Protein AF-A0A0D5C1M2-F1 (afdb_monomer_lite)

Structure (mmCIF, N/CA/C/O backbone):
data_AF-A0A0D5C1M2-F1
#
_entry.id   AF-A0A0D5C1M2-F1
#
loop_
_atom_site.group_PDB
_atom_site.id
_atom_site.type_symbol
_atom_site.label_atom_id
_atom_site.label_alt_id
_atom_site.label_comp_id
_atom_site.label_asym_id
_atom_site.label_entity_id
_atom_site.label_seq_id
_atom_site.pdbx_PDB_ins_code
_atom_site.Cartn_x
_atom_site.Cartn_y
_atom_site.Cartn_z
_atom_site.occupancy
_atom_site.B_iso_or_equiv
_atom_site.auth_seq_id
_atom_site.auth_comp_id
_atom_site.auth_asym_id
_atom_site.auth_atom_id
_atom_site.pdbx_PDB_model_num
ATOM 1 N N . MET A 1 1 ? 35.822 19.917 -14.006 1.00 42.47 1 MET A N 1
ATOM 2 C CA . MET A 1 1 ? 34.419 19.901 -14.466 1.00 42.47 1 MET A CA 1
ATOM 3 C C . MET A 1 1 ? 33.840 18.577 -14.014 1.00 42.47 1 MET A C 1
ATOM 5 O O . MET A 1 1 ? 33.995 17.570 -14.692 1.00 42.47 1 MET A O 1
ATOM 9 N N . ASP A 1 2 ? 33.296 18.570 -12.801 1.00 47.47 2 ASP A N 1
ATOM 10 C CA . ASP A 1 2 ? 32.666 17.410 -12.167 1.00 47.47 2 ASP A CA 1
ATOM 11 C C . ASP A 1 2 ? 31.207 17.295 -12.627 1.00 47.47 2 ASP A C 1
ATOM 13 O O . ASP A 1 2 ? 30.277 17.537 -11.864 1.00 47.47 2 ASP A O 1
ATOM 17 N N . GLU A 1 3 ? 31.000 16.956 -13.901 1.00 46.38 3 GLU A N 1
ATOM 18 C CA . GLU A 1 3 ? 29.656 16.784 -14.486 1.00 46.38 3 GLU A CA 1
ATOM 19 C C . GLU A 1 3 ? 29.220 15.312 -14.602 1.00 46.38 3 GLU A C 1
ATOM 21 O O . GLU A 1 3 ? 28.143 15.016 -15.106 1.00 46.38 3 GLU A O 1
ATOM 26 N N . TYR A 1 4 ? 29.991 14.369 -14.049 1.00 45.19 4 TYR A N 1
ATOM 27 C CA . TYR A 1 4 ? 29.644 12.935 -14.022 1.00 45.19 4 TYR A CA 1
ATOM 28 C C . TYR A 1 4 ? 29.032 12.470 -12.694 1.00 45.19 4 TYR A C 1
ATOM 30 O O . TYR A 1 4 ? 29.096 11.297 -12.334 1.00 45.19 4 TYR A O 1
ATOM 38 N N . LYS A 1 5 ? 28.415 13.394 -11.952 1.00 44.28 5 LYS A N 1
ATOM 39 C CA . LYS A 1 5 ? 27.619 13.093 -10.752 1.00 44.28 5 LYS A CA 1
ATOM 40 C C . LYS A 1 5 ? 26.127 13.342 -10.965 1.00 44.28 5 LYS A C 1
ATOM 42 O O . LYS A 1 5 ? 25.398 13.577 -10.003 1.00 44.28 5 LYS A O 1
ATOM 47 N N . ILE A 1 6 ? 25.652 13.249 -12.210 1.00 52.53 6 ILE A N 1
ATOM 48 C CA . ILE A 1 6 ? 24.229 13.010 -12.457 1.00 52.53 6 ILE A CA 1
ATOM 49 C C . ILE A 1 6 ? 23.965 11.579 -11.998 1.00 52.53 6 ILE A C 1
ATOM 51 O O . ILE A 1 6 ? 24.202 10.619 -12.723 1.00 52.53 6 ILE A O 1
ATOM 55 N N . LYS A 1 7 ? 23.624 11.495 -10.708 1.00 49.09 7 LYS A N 1
ATOM 56 C CA . LYS A 1 7 ? 22.979 10.401 -9.993 1.00 49.09 7 LYS A CA 1
ATOM 57 C C . LYS A 1 7 ? 22.616 9.251 -10.935 1.00 49.09 7 LYS A C 1
ATOM 59 O O . LYS A 1 7 ? 21.647 9.331 -11.686 1.00 49.09 7 LYS A O 1
ATOM 64 N N . ASN A 1 8 ? 23.366 8.163 -10.824 1.00 45.31 8 ASN A N 1
ATOM 65 C CA . ASN A 1 8 ? 22.814 6.841 -11.053 1.00 45.31 8 ASN A CA 1
ATOM 66 C C . ASN A 1 8 ? 21.698 6.669 -10.002 1.00 45.31 8 ASN A C 1
ATOM 68 O O . ASN A 1 8 ? 21.952 6.177 -8.907 1.00 45.31 8 ASN A O 1
ATOM 72 N N . LEU A 1 9 ? 20.519 7.250 -10.261 1.00 53.00 9 LEU A N 1
ATOM 73 C CA . LEU A 1 9 ? 19.295 6.961 -9.525 1.00 53.00 9 LEU A CA 1
ATOM 74 C C . LEU A 1 9 ? 19.080 5.471 -9.744 1.00 53.00 9 LEU A C 1
ATOM 76 O O . LEU A 1 9 ? 18.814 5.048 -10.869 1.00 53.00 9 LEU A O 1
ATOM 80 N N . ASN A 1 10 ? 19.304 4.675 -8.700 1.00 69.12 10 ASN A N 1
ATOM 81 C CA . ASN A 1 10 ? 19.011 3.253 -8.758 1.00 69.12 10 ASN A CA 1
ATOM 82 C C . ASN A 1 10 ? 17.548 3.134 -9.194 1.00 69.12 10 ASN A C 1
ATOM 84 O O . ASN A 1 10 ? 16.686 3.768 -8.587 1.00 69.12 10 ASN A O 1
ATOM 88 N N . ALA A 1 11 ? 17.262 2.378 -10.256 1.00 68.50 11 ALA A N 1
ATOM 89 C CA . ALA A 1 11 ? 15.899 2.224 -10.771 1.00 68.50 11 ALA A CA 1
ATOM 90 C C . ALA A 1 11 ? 14.910 1.854 -9.646 1.00 68.50 11 ALA A C 1
ATOM 92 O O . ALA A 1 11 ? 13.785 2.342 -9.622 1.00 68.50 11 ALA A O 1
ATOM 93 N N . ASP A 1 12 ? 15.385 1.106 -8.649 1.00 73.75 12 ASP A N 1
ATOM 94 C CA . ASP A 1 12 ? 14.648 0.753 -7.438 1.00 73.75 12 ASP A CA 1
ATOM 95 C C . ASP A 1 12 ? 14.250 1.958 -6.571 1.00 73.75 12 ASP A C 1
ATOM 97 O O . ASP A 1 12 ? 13.143 1.979 -6.046 1.00 73.75 12 ASP A O 1
ATOM 101 N N . GLU A 1 13 ? 15.093 2.988 -6.432 1.00 81.31 13 GLU A N 1
ATOM 102 C CA . GLU A 1 13 ? 14.720 4.235 -5.740 1.00 81.31 13 GLU A CA 1
ATOM 103 C C . GLU A 1 13 ? 13.599 4.962 -6.483 1.00 81.31 13 GLU A C 1
ATOM 105 O O . GLU A 1 13 ? 12.632 5.407 -5.870 1.00 81.31 13 GLU A O 1
ATOM 110 N N . THR A 1 14 ? 13.677 4.998 -7.814 1.00 84.94 14 THR A N 1
ATOM 111 C CA . THR A 1 14 ? 12.617 5.586 -8.645 1.00 84.94 14 THR A CA 1
ATOM 112 C C . THR A 1 14 ? 11.315 4.787 -8.539 1.00 84.94 14 THR A C 1
ATOM 114 O O . THR A 1 14 ? 10.237 5.374 -8.460 1.00 84.94 14 THR A O 1
ATOM 117 N N . TYR A 1 15 ? 11.386 3.453 -8.483 1.00 87.19 15 TYR A N 1
ATOM 118 C CA . TYR A 1 15 ? 10.203 2.610 -8.314 1.00 87.19 15 TYR A CA 1
ATOM 119 C C . TYR A 1 15 ? 9.574 2.739 -6.930 1.00 87.19 15 TYR A C 1
ATOM 121 O O . TYR A 1 15 ? 8.349 2.765 -6.844 1.00 87.19 15 TYR A O 1
ATOM 129 N N . ARG A 1 16 ? 10.367 2.896 -5.866 1.00 91.31 16 ARG A N 1
ATOM 130 C CA . ARG A 1 16 ? 9.847 3.184 -4.518 1.00 91.31 16 ARG A CA 1
ATOM 131 C C . ARG A 1 16 ? 9.034 4.464 -4.492 1.00 91.31 16 ARG A C 1
ATOM 133 O O . ARG A 1 16 ? 7.898 4.451 -4.029 1.00 91.31 16 ARG A O 1
ATOM 140 N N . GLU A 1 17 ? 9.609 5.547 -5.010 1.00 91.00 17 GLU A N 1
ATOM 141 C CA . GLU A 1 17 ? 8.946 6.852 -5.054 1.00 91.00 17 GLU A CA 1
ATOM 142 C C . GLU A 1 17 ? 7.675 6.796 -5.905 1.00 91.00 17 GLU A C 1
ATOM 144 O O . GLU A 1 17 ? 6.628 7.296 -5.488 1.00 91.00 17 GLU A O 1
ATOM 149 N N . LEU A 1 18 ? 7.735 6.132 -7.064 1.00 90.88 18 LEU A N 1
ATOM 150 C CA . LEU A 1 18 ? 6.575 5.943 -7.928 1.00 90.88 18 LEU A CA 1
ATOM 151 C C . LEU A 1 18 ? 5.477 5.139 -7.225 1.00 90.88 18 LEU A C 1
ATOM 153 O O . LEU A 1 18 ? 4.319 5.551 -7.238 1.00 90.88 18 LEU A O 1
ATOM 157 N N . VAL A 1 19 ? 5.827 4.015 -6.598 1.00 93.31 19 VAL A N 1
ATOM 158 C CA . VAL A 1 19 ? 4.860 3.167 -5.897 1.00 93.31 19 VAL A CA 1
ATOM 159 C C . VAL A 1 19 ? 4.221 3.918 -4.741 1.00 93.31 19 VAL A C 1
ATOM 161 O O . VAL A 1 19 ? 2.995 3.962 -4.670 1.00 93.31 19 VAL A O 1
ATOM 164 N N . ALA A 1 20 ? 5.016 4.576 -3.896 1.00 95.31 20 ALA A N 1
ATOM 165 C CA . ALA A 1 20 ? 4.498 5.403 -2.813 1.00 95.31 20 ALA A CA 1
ATOM 166 C C . ALA A 1 20 ? 3.519 6.460 -3.347 1.00 95.31 20 ALA A C 1
ATOM 168 O O . ALA A 1 20 ? 2.373 6.515 -2.907 1.00 95.31 20 ALA A O 1
ATOM 169 N N . THR A 1 21 ? 3.917 7.207 -4.380 1.00 94.81 21 THR A N 1
ATOM 170 C CA . THR A 1 21 ? 3.094 8.268 -4.983 1.00 94.81 21 THR A CA 1
ATOM 171 C C . THR A 1 21 ? 1.771 7.736 -5.537 1.00 94.81 21 THR A C 1
ATOM 173 O O . THR A 1 21 ? 0.718 8.339 -5.329 1.00 94.81 21 THR A O 1
ATOM 176 N N . VAL A 1 22 ? 1.794 6.601 -6.244 1.00 94.44 22 VAL A N 1
ATOM 177 C CA . VAL A 1 22 ? 0.582 5.992 -6.814 1.00 94.44 22 VAL A CA 1
ATOM 178 C C . VAL A 1 22 ? -0.364 5.530 -5.712 1.00 94.44 22 VAL A C 1
ATOM 180 O O . VAL A 1 22 ? -1.565 5.791 -5.790 1.00 94.44 22 VAL A O 1
ATOM 183 N N . ILE A 1 23 ? 0.159 4.881 -4.671 1.00 96.31 23 ILE A N 1
ATOM 184 C CA . ILE A 1 23 ? -0.656 4.440 -3.539 1.00 96.31 23 ILE A CA 1
ATOM 185 C C . ILE A 1 23 ? -1.267 5.644 -2.821 1.00 96.31 23 ILE A C 1
ATOM 187 O O . ILE A 1 23 ? -2.476 5.667 -2.596 1.00 96.31 23 ILE A O 1
ATOM 191 N N . GLU A 1 24 ? -0.478 6.676 -2.532 1.00 96.44 24 GLU A N 1
ATOM 192 C CA . GLU A 1 24 ? -0.958 7.912 -1.912 1.00 96.44 24 GLU A CA 1
ATOM 193 C C . GLU A 1 24 ? -2.056 8.578 -2.745 1.00 96.44 24 GLU A C 1
ATOM 195 O O . GLU A 1 24 ? -3.103 8.943 -2.210 1.00 96.44 24 GLU A O 1
ATOM 200 N N . HIS A 1 25 ? -1.874 8.656 -4.066 1.00 95.88 25 HIS A N 1
ATOM 201 C CA . HIS A 1 25 ? -2.878 9.189 -4.981 1.00 95.88 25 HIS A CA 1
ATOM 202 C C . HIS A 1 25 ? -4.190 8.392 -4.942 1.00 95.88 25 HIS A C 1
ATOM 204 O O . HIS A 1 25 ? -5.270 8.981 -4.856 1.00 95.88 25 HIS A O 1
ATOM 210 N N . VAL A 1 26 ? -4.117 7.056 -4.971 1.00 96.19 26 VAL A N 1
ATOM 211 C CA . VAL A 1 26 ? -5.310 6.198 -4.887 1.00 96.19 26 VAL A CA 1
ATOM 212 C C . VAL A 1 26 ? -6.032 6.395 -3.559 1.00 96.19 26 VAL A C 1
ATOM 214 O O . VAL A 1 26 ? -7.257 6.524 -3.559 1.00 96.19 26 VAL A O 1
ATOM 217 N N . LEU A 1 27 ? -5.297 6.448 -2.446 1.00 96.69 27 LEU A N 1
ATOM 218 C CA . LEU A 1 27 ? -5.867 6.629 -1.112 1.00 96.69 27 LEU A CA 1
ATOM 219 C C . LEU A 1 27 ? -6.552 7.988 -0.971 1.00 96.69 27 LEU A C 1
ATOM 221 O O . LEU A 1 27 ? -7.707 8.042 -0.555 1.00 96.69 27 LEU A O 1
ATOM 225 N N . LEU A 1 28 ? -5.899 9.068 -1.400 1.00 96.56 28 LEU A N 1
ATOM 226 C CA . LEU A 1 28 ? -6.496 10.407 -1.411 1.00 96.56 28 LEU A CA 1
ATOM 227 C C . LEU A 1 28 ? -7.740 10.484 -2.312 1.00 96.56 28 LEU A C 1
ATOM 229 O O . LEU A 1 28 ? -8.667 11.242 -2.032 1.00 96.56 28 LEU A O 1
ATOM 233 N N . GLY A 1 29 ? -7.796 9.666 -3.368 1.00 95.69 29 GLY A N 1
ATOM 234 C CA . GLY A 1 29 ? -8.971 9.514 -4.227 1.00 95.69 29 GLY A CA 1
ATOM 235 C C . GLY A 1 29 ? -10.134 8.724 -3.607 1.00 95.69 29 GLY A C 1
ATOM 236 O O . GLY A 1 29 ? -11.220 8.700 -4.189 1.00 95.69 29 GLY A O 1
ATOM 237 N N . ILE A 1 30 ? -9.938 8.056 -2.463 1.00 94.19 30 ILE A N 1
ATOM 238 C CA . ILE A 1 30 ? -11.011 7.409 -1.685 1.00 94.19 30 ILE A CA 1
ATOM 239 C C . ILE A 1 30 ? -11.625 8.424 -0.719 1.00 94.19 30 ILE A C 1
ATOM 241 O O . ILE A 1 30 ? -12.839 8.625 -0.717 1.00 94.19 30 ILE A O 1
ATOM 245 N N . SER A 1 31 ? -10.787 9.063 0.095 1.00 94.12 31 SER A N 1
ATOM 246 C CA . SER A 1 31 ? -11.157 10.177 0.967 1.00 94.12 31 SER A CA 1
ATOM 247 C C . SER A 1 31 ? -9.908 10.952 1.387 1.00 94.12 31 SER A C 1
ATOM 249 O O . SER A 1 31 ? -8.801 10.416 1.354 1.00 94.12 31 SER A O 1
ATOM 251 N N . VAL A 1 32 ? -10.094 12.194 1.847 1.00 88.94 32 VAL A N 1
ATOM 252 C CA . VAL A 1 32 ? -8.996 13.041 2.352 1.00 88.94 32 VAL A CA 1
ATOM 253 C C . VAL A 1 32 ? -8.233 12.355 3.494 1.00 88.94 32 VAL A C 1
ATOM 255 O O . VAL A 1 32 ? -7.008 12.416 3.534 1.00 88.94 32 VAL A O 1
ATOM 258 N N . ASP A 1 33 ? -8.941 11.621 4.355 1.00 95.44 33 ASP A N 1
ATOM 259 C CA . ASP A 1 33 ? -8.361 11.001 5.554 1.00 95.44 33 ASP A CA 1
ATOM 260 C C . ASP A 1 33 ? -7.781 9.599 5.295 1.00 95.44 33 ASP A C 1
ATOM 262 O O . ASP A 1 33 ? -7.074 9.050 6.139 1.00 95.44 33 ASP A O 1
ATOM 266 N N . SER A 1 34 ? -8.068 8.984 4.140 1.00 96.25 34 SER A N 1
ATOM 267 C CA . SER A 1 34 ? -7.669 7.595 3.859 1.00 96.25 34 SER A CA 1
ATOM 268 C C . SER A 1 34 ? -6.155 7.399 3.912 1.00 96.25 34 SER A C 1
ATOM 270 O O . SER A 1 34 ? -5.685 6.398 4.451 1.00 96.25 34 SER A O 1
ATOM 272 N N . LEU A 1 35 ? -5.383 8.363 3.404 1.00 96.88 35 LEU A N 1
ATOM 273 C CA . LEU A 1 35 ? -3.924 8.300 3.468 1.00 96.88 35 LEU A CA 1
ATOM 274 C C . LEU A 1 35 ? -3.417 8.331 4.917 1.00 96.88 35 LEU A C 1
ATOM 276 O O . LEU A 1 35 ? -2.548 7.540 5.281 1.00 96.88 35 LEU A O 1
ATOM 280 N N . GLU A 1 36 ? -3.967 9.212 5.751 1.00 97.12 36 GLU A N 1
ATOM 281 C CA . GLU A 1 36 ? -3.577 9.315 7.159 1.00 97.12 36 GLU A CA 1
ATOM 282 C C . GLU A 1 36 ? -3.908 8.027 7.920 1.00 97.12 36 GLU A C 1
ATOM 284 O O . GLU A 1 36 ? -3.061 7.497 8.640 1.00 97.12 36 GLU A O 1
ATOM 289 N N . ILE A 1 37 ? -5.109 7.479 7.712 1.00 97.50 37 ILE A N 1
ATOM 290 C CA . ILE A 1 37 ? -5.559 6.241 8.359 1.00 97.50 37 ILE A CA 1
ATOM 291 C C . ILE A 1 37 ? -4.650 5.068 7.976 1.00 97.50 37 ILE A C 1
ATOM 293 O O . ILE A 1 37 ? -4.214 4.319 8.852 1.00 97.50 37 ILE A O 1
ATOM 297 N N . VAL A 1 38 ? -4.330 4.916 6.687 1.00 97.69 38 VAL A N 1
ATOM 298 C CA . VAL A 1 38 ? -3.436 3.850 6.216 1.00 97.69 38 VAL A CA 1
ATOM 299 C C . VAL A 1 38 ? -2.025 4.031 6.767 1.00 97.69 38 VAL A C 1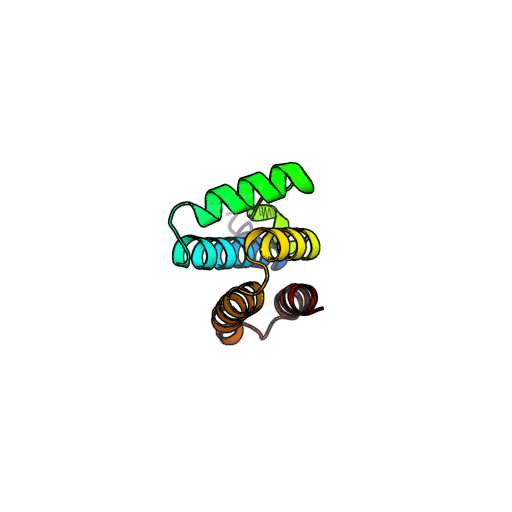
ATOM 301 O O . VAL A 1 38 ? -1.459 3.066 7.271 1.00 97.69 38 VAL A O 1
ATOM 304 N N . ASN A 1 39 ? -1.467 5.246 6.748 1.00 96.94 39 ASN A N 1
ATOM 305 C CA . ASN A 1 39 ? -0.135 5.505 7.306 1.00 96.94 39 ASN A CA 1
ATOM 306 C C . ASN A 1 39 ? -0.070 5.219 8.806 1.00 96.94 39 ASN A C 1
ATOM 308 O O . ASN A 1 39 ? 0.874 4.586 9.279 1.00 96.94 39 ASN A O 1
ATOM 312 N N . LYS A 1 40 ? -1.095 5.631 9.556 1.00 97.94 40 LYS A N 1
ATOM 313 C CA . LYS A 1 40 ? -1.210 5.312 10.977 1.00 97.94 40 LYS A CA 1
ATOM 314 C C . LYS A 1 40 ? -1.229 3.800 11.194 1.00 97.94 40 LYS A C 1
ATOM 316 O O . LYS A 1 40 ? -0.473 3.300 12.022 1.00 97.94 40 LYS A O 1
ATOM 321 N N . LYS A 1 41 ? -2.028 3.068 10.416 1.00 97.75 41 LYS A N 1
ATOM 322 C CA . LYS A 1 41 ? -2.167 1.617 10.561 1.00 97.75 41 LYS A CA 1
ATOM 323 C C . LYS A 1 41 ? -0.907 0.851 10.143 1.00 97.75 41 LYS A C 1
ATOM 325 O O . LYS A 1 41 ? -0.505 -0.071 10.842 1.00 97.75 41 LYS A O 1
ATOM 330 N N . LEU A 1 42 ? -0.234 1.277 9.072 1.00 98.06 42 LEU A N 1
ATOM 331 C CA . LEU A 1 42 ? 1.085 0.768 8.675 1.00 98.06 42 LEU A CA 1
ATOM 332 C C . LEU A 1 42 ? 2.114 0.966 9.790 1.00 98.06 42 LEU A C 1
ATOM 334 O O . LEU A 1 42 ? 2.888 0.054 10.090 1.00 98.06 42 LEU A O 1
ATOM 338 N N . LYS A 1 43 ? 2.090 2.132 10.445 1.00 97.69 43 LYS A N 1
ATOM 339 C CA . LYS A 1 43 ? 3.017 2.419 11.533 1.00 97.69 43 LYS A CA 1
ATOM 340 C C . LYS A 1 43 ? 2.730 1.582 12.773 1.00 97.69 43 LYS A C 1
ATOM 342 O O . LYS A 1 43 ? 3.66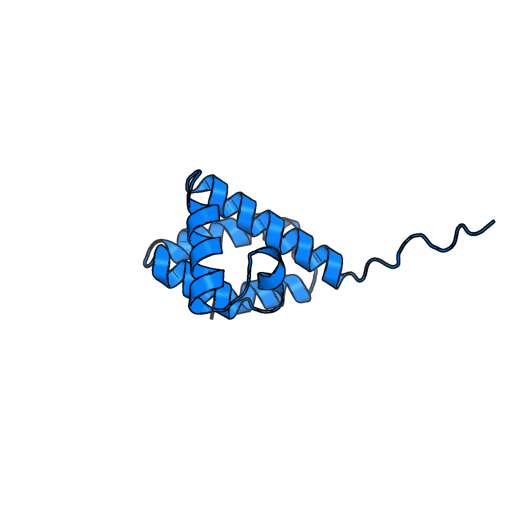7 1.071 13.378 1.00 97.69 43 LYS A O 1
ATOM 347 N N . GLU A 1 44 ? 1.461 1.437 13.138 1.00 97.62 44 GLU A N 1
ATOM 348 C CA . GLU A 1 44 ? 1.022 0.667 14.305 1.00 97.62 44 GLU A CA 1
ATOM 349 C C . GLU A 1 44 ? 1.278 -0.837 14.142 1.00 97.62 44 GLU A C 1
ATOM 351 O O . GLU A 1 44 ? 1.840 -1.458 15.043 1.00 97.62 44 GLU A O 1
ATOM 356 N N . ASP A 1 45 ? 0.908 -1.413 12.996 1.00 97.12 45 ASP A N 1
ATOM 357 C CA . ASP A 1 45 ? 0.908 -2.869 12.807 1.00 97.12 45 ASP A CA 1
ATOM 358 C C . ASP A 1 45 ? 2.243 -3.401 12.264 1.00 97.12 45 ASP A C 1
ATOM 360 O O . ASP A 1 45 ? 2.609 -4.547 12.522 1.00 97.12 45 ASP A O 1
ATOM 364 N N . HIS A 1 46 ? 2.982 -2.576 11.513 1.00 96.19 46 HIS A N 1
ATOM 365 C CA . HIS A 1 46 ? 4.164 -3.010 10.762 1.00 96.19 46 HIS A CA 1
ATOM 366 C C . HIS A 1 46 ? 5.397 -2.118 10.971 1.00 96.19 46 HIS A C 1
ATOM 368 O O . HIS A 1 46 ? 6.471 -2.451 10.484 1.00 96.19 46 HIS A O 1
ATOM 374 N N . SER A 1 47 ? 5.284 -1.009 11.716 1.00 96.88 47 SER A N 1
ATOM 375 C CA . SER A 1 47 ? 6.361 -0.026 11.949 1.00 96.88 47 SER A CA 1
ATOM 376 C C . SER A 1 47 ? 6.882 0.712 10.708 1.00 96.88 47 SER A C 1
ATOM 378 O O . SER A 1 47 ? 7.859 1.458 10.836 1.00 96.88 47 SER A O 1
ATOM 380 N N . ILE A 1 48 ? 6.186 0.613 9.572 1.00 96.62 48 ILE A N 1
ATOM 381 C CA . ILE A 1 48 ? 6.558 1.239 8.291 1.00 96.62 48 ILE A CA 1
ATOM 382 C C . ILE A 1 48 ? 5.607 2.378 7.893 1.00 96.62 48 ILE A C 1
ATOM 384 O O . ILE A 1 48 ? 4.588 2.618 8.540 1.00 96.62 48 ILE A O 1
ATOM 388 N N . THR A 1 49 ? 5.944 3.067 6.807 1.00 92.88 49 THR A N 1
ATOM 389 C CA . THR A 1 49 ? 5.171 4.155 6.180 1.00 92.88 49 THR A CA 1
ATOM 390 C C . THR A 1 49 ? 4.946 3.901 4.684 1.00 92.88 49 THR A C 1
ATOM 392 O O . THR A 1 49 ? 5.539 2.981 4.117 1.00 92.88 49 THR A O 1
ATOM 395 N N . THR A 1 50 ? 4.121 4.718 4.012 1.00 92.50 50 THR A N 1
ATOM 396 C CA . THR A 1 50 ? 3.890 4.616 2.555 1.00 92.50 50 THR A CA 1
ATOM 397 C C . THR A 1 50 ? 5.168 4.679 1.713 1.00 92.50 50 THR A C 1
ATOM 399 O O . THR A 1 50 ? 5.219 4.043 0.667 1.00 92.50 50 THR A O 1
ATOM 402 N N . SER A 1 51 ? 6.238 5.339 2.164 1.00 92.12 51 SER A N 1
ATOM 403 C CA . SER A 1 51 ? 7.521 5.363 1.438 1.00 92.12 51 SER A CA 1
ATOM 404 C C . SER A 1 51 ? 8.279 4.028 1.439 1.00 92.12 51 SER A C 1
ATOM 406 O O . SER A 1 51 ? 9.182 3.828 0.631 1.00 92.12 51 SER A O 1
ATOM 408 N N . GLU A 1 52 ? 7.932 3.110 2.341 1.00 94.62 52 GLU A N 1
ATOM 409 C CA . GLU A 1 52 ? 8.627 1.830 2.547 1.00 94.62 52 GLU A CA 1
ATOM 410 C C . GLU A 1 52 ? 7.843 0.636 1.973 1.00 94.62 52 GLU A C 1
ATOM 412 O O . GLU A 1 52 ? 8.353 -0.480 1.921 1.00 94.62 52 GLU A O 1
ATOM 417 N N . ILE A 1 53 ? 6.610 0.850 1.500 1.00 96.00 53 ILE A N 1
ATOM 418 C CA . ILE A 1 53 ? 5.710 -0.232 1.060 1.00 96.00 53 ILE A CA 1
ATOM 419 C C . ILE A 1 53 ? 6.238 -1.015 -0.138 1.00 96.00 53 ILE A C 1
ATOM 421 O O . ILE A 1 53 ? 5.856 -2.165 -0.307 1.00 96.00 53 ILE A O 1
ATOM 425 N N . PHE A 1 54 ? 7.116 -0.427 -0.951 1.00 94.88 54 PHE A N 1
ATOM 426 C CA . PHE A 1 54 ? 7.729 -1.132 -2.075 1.00 94.88 54 PHE A CA 1
ATOM 427 C C . PHE A 1 54 ? 8.546 -2.353 -1.623 1.00 94.88 54 PHE A C 1
ATOM 429 O O . PHE A 1 54 ? 8.526 -3.372 -2.304 1.00 94.88 54 PHE A O 1
ATOM 436 N N . ASP A 1 55 ? 9.196 -2.274 -0.457 1.00 94.62 55 ASP A N 1
ATOM 437 C CA . ASP A 1 55 ? 9.907 -3.411 0.152 1.00 94.62 55 ASP A CA 1
ATOM 438 C C . ASP A 1 55 ? 8.999 -4.348 0.935 1.00 94.62 55 ASP A C 1
ATOM 440 O O . ASP A 1 55 ? 9.374 -5.479 1.245 1.00 94.62 55 ASP A O 1
ATOM 444 N N . HIS A 1 56 ? 7.828 -3.849 1.316 1.00 95.81 56 HIS A N 1
ATOM 445 C CA . HIS A 1 56 ? 6.909 -4.518 2.223 1.00 95.81 56 HIS A CA 1
ATOM 446 C C . HIS A 1 56 ? 5.477 -4.534 1.662 1.00 95.81 56 HIS A C 1
ATOM 448 O O . HIS A 1 56 ? 4.546 -4.067 2.336 1.00 95.81 56 HIS A O 1
ATOM 454 N N . PRO A 1 57 ? 5.264 -5.051 0.435 1.00 95.88 57 PRO A N 1
ATOM 455 C CA . PRO A 1 57 ? 3.944 -5.078 -0.191 1.00 95.88 57 PRO A CA 1
ATOM 456 C C . PRO A 1 57 ? 2.912 -5.862 0.627 1.00 95.88 57 PRO A C 1
ATOM 458 O O . PRO A 1 57 ? 1.737 -5.492 0.645 1.00 95.88 57 PRO A O 1
ATOM 461 N N . GLU A 1 58 ? 3.327 -6.897 1.362 1.00 97.56 58 GLU A N 1
ATOM 462 C CA . GLU A 1 58 ? 2.448 -7.683 2.234 1.00 97.56 58 GLU A CA 1
ATOM 463 C C . GLU A 1 58 ? 1.861 -6.840 3.372 1.00 97.56 58 GLU A C 1
ATOM 465 O O . GLU A 1 58 ? 0.692 -7.003 3.729 1.00 97.56 58 GLU A O 1
ATOM 470 N N . SER A 1 59 ? 2.646 -5.909 3.920 1.00 97.69 59 SER A N 1
ATOM 471 C CA . SER A 1 59 ? 2.198 -4.991 4.972 1.00 97.69 59 SER A CA 1
ATOM 472 C C . SER A 1 59 ? 1.122 -4.046 4.442 1.00 97.69 59 SER A C 1
ATOM 474 O O . SER A 1 59 ? 0.079 -3.874 5.072 1.00 97.69 59 SER A O 1
ATOM 476 N N . LEU A 1 60 ? 1.324 -3.487 3.242 1.00 97.88 60 LEU A N 1
ATOM 477 C CA . LEU A 1 60 ? 0.299 -2.677 2.583 1.00 97.88 60 LEU A CA 1
ATOM 478 C C . LEU A 1 60 ? -0.963 -3.497 2.320 1.00 97.88 60 LEU A C 1
ATOM 480 O O . LEU A 1 60 ? -2.058 -3.054 2.661 1.00 97.88 60 LEU A O 1
ATOM 484 N N . LYS A 1 61 ? -0.821 -4.698 1.750 1.00 97.69 61 LYS A N 1
ATOM 485 C CA . LYS A 1 61 ? -1.948 -5.595 1.490 1.00 97.69 61 LYS A CA 1
ATOM 486 C C . LYS A 1 61 ? -2.762 -5.852 2.758 1.00 97.69 61 LYS A C 1
ATOM 488 O O . LYS A 1 61 ? -3.977 -5.666 2.751 1.00 97.69 61 LYS A O 1
ATOM 493 N N . SER A 1 62 ? -2.088 -6.251 3.836 1.00 97.81 62 SER A N 1
ATOM 494 C CA . SER A 1 62 ? -2.701 -6.531 5.136 1.00 97.81 62 SER A CA 1
ATOM 495 C C . SER A 1 62 ? -3.512 -5.337 5.643 1.00 97.81 62 SER A C 1
ATOM 497 O O . SER A 1 62 ? -4.691 -5.478 5.974 1.00 97.81 62 SER A O 1
ATOM 499 N N . VAL A 1 63 ? -2.920 -4.138 5.623 1.00 98.12 63 VAL A N 1
ATOM 500 C CA . VAL A 1 63 ? -3.584 -2.907 6.071 1.00 98.12 63 VAL A CA 1
ATOM 501 C C . VAL A 1 63 ? -4.783 -2.554 5.193 1.00 98.12 63 VAL A C 1
ATOM 503 O O . VAL A 1 63 ? -5.854 -2.252 5.720 1.00 98.12 63 VAL A O 1
ATOM 506 N N . LEU A 1 64 ? -4.648 -2.625 3.866 1.00 97.75 64 LEU A N 1
ATOM 507 C CA . LEU A 1 64 ? -5.748 -2.307 2.955 1.00 97.75 64 LEU A CA 1
ATOM 508 C C . LEU A 1 64 ? -6.913 -3.299 3.097 1.00 97.75 64 LEU A C 1
ATOM 510 O O . LEU A 1 64 ? -8.066 -2.877 3.108 1.00 97.75 64 LEU A O 1
ATOM 514 N N . ILE A 1 65 ? -6.640 -4.595 3.266 1.00 97.50 65 ILE A N 1
ATOM 515 C CA . ILE A 1 65 ? -7.683 -5.598 3.532 1.00 97.50 65 ILE A CA 1
ATOM 516 C C . ILE A 1 65 ? -8.344 -5.347 4.888 1.00 97.50 65 ILE A C 1
ATOM 518 O O . ILE A 1 65 ? -9.567 -5.391 4.990 1.00 97.50 65 ILE A O 1
ATOM 522 N N . SER A 1 66 ? -7.556 -5.050 5.920 1.00 97.44 66 SER A N 1
ATOM 523 C CA . SER A 1 66 ? -8.062 -4.783 7.270 1.00 97.44 66 SER A CA 1
ATOM 524 C C . SER A 1 66 ? -9.001 -3.571 7.309 1.00 97.44 66 SER A C 1
ATOM 526 O O . SER A 1 66 ? -10.057 -3.620 7.938 1.00 97.44 66 SER A O 1
ATOM 528 N N . LEU A 1 67 ? -8.651 -2.495 6.598 1.00 96.94 67 LEU A N 1
ATOM 529 C CA . LEU A 1 67 ? -9.422 -1.250 6.589 1.00 96.94 67 LEU A CA 1
ATOM 530 C C . LEU A 1 67 ? -10.610 -1.274 5.625 1.00 96.94 67 LEU A C 1
ATOM 532 O O . LEU A 1 67 ? -11.663 -0.719 5.936 1.00 96.94 67 LEU A O 1
ATOM 536 N N . TYR A 1 68 ? -10.448 -1.887 4.452 1.00 95.81 68 TYR A N 1
ATOM 537 C CA . TYR A 1 68 ? -11.416 -1.768 3.360 1.00 95.81 68 TYR A CA 1
ATOM 538 C C . TYR A 1 68 ? -12.157 -3.071 3.044 1.00 95.81 68 TYR A C 1
ATOM 540 O O . TYR A 1 68 ? -13.167 -3.029 2.335 1.00 95.81 68 TYR A O 1
ATOM 548 N N . GLY A 1 69 ? -11.716 -4.212 3.586 1.00 94.88 69 GLY A N 1
ATOM 549 C CA . GLY A 1 69 ? -12.380 -5.511 3.474 1.00 94.88 69 GLY A CA 1
ATOM 550 C C . GLY A 1 69 ? -12.781 -5.836 2.037 1.00 94.88 69 GLY A C 1
ATOM 551 O O . GLY A 1 69 ? -11.950 -5.853 1.135 1.00 94.88 69 GLY A O 1
ATOM 552 N N . ASN A 1 70 ? -14.084 -6.004 1.807 1.00 92.50 70 ASN A N 1
ATOM 553 C CA . ASN A 1 70 ? -14.655 -6.310 0.488 1.00 92.50 70 ASN A CA 1
ATOM 554 C C . ASN A 1 70 ? -14.394 -5.232 -0.582 1.00 92.50 70 ASN A C 1
ATOM 556 O O . ASN A 1 70 ? -14.561 -5.493 -1.768 1.00 92.50 70 ASN A O 1
ATOM 560 N N . SER A 1 71 ? -14.021 -4.012 -0.187 1.00 94.25 71 SER A N 1
ATOM 561 C CA . SER A 1 71 ? -13.670 -2.940 -1.127 1.00 94.25 71 SER A CA 1
ATOM 562 C C . SER A 1 71 ? -12.212 -3.008 -1.587 1.00 94.25 71 SER A C 1
ATOM 564 O O . SER A 1 71 ? -11.832 -2.246 -2.476 1.00 94.25 71 SER A O 1
ATOM 566 N N . TYR A 1 72 ? -11.404 -3.910 -1.018 1.00 96.44 72 TYR A N 1
ATOM 567 C CA . TYR A 1 72 ? -9.996 -4.081 -1.367 1.00 96.44 72 TYR A CA 1
ATOM 568 C C . TYR A 1 72 ? -9.790 -4.299 -2.869 1.00 96.44 72 TYR A C 1
ATOM 570 O O . TYR A 1 72 ? -8.979 -3.601 -3.473 1.00 96.44 72 TYR A O 1
ATOM 578 N N . ASP A 1 73 ? -10.590 -5.164 -3.497 1.00 95.12 73 ASP A N 1
ATOM 579 C CA . ASP A 1 73 ? -10.471 -5.462 -4.930 1.00 95.12 73 ASP A CA 1
ATOM 580 C C . ASP A 1 73 ? -10.661 -4.214 -5.806 1.00 95.12 73 ASP A C 1
ATOM 582 O O . ASP A 1 73 ? -9.991 -4.036 -6.822 1.00 95.12 73 ASP A O 1
ATOM 586 N N . SER A 1 74 ? -11.542 -3.295 -5.397 1.00 95.50 74 SER A N 1
ATOM 587 C CA . SER A 1 74 ? -11.753 -2.026 -6.103 1.00 95.50 74 SER A CA 1
ATOM 588 C C . SER A 1 74 ? -10.526 -1.114 -6.005 1.00 95.50 74 SER A C 1
ATOM 590 O O . SER A 1 74 ? -10.135 -0.479 -6.986 1.00 95.50 74 SER A O 1
ATOM 592 N N . ILE A 1 75 ? -9.881 -1.079 -4.838 1.00 95.69 75 ILE A N 1
ATOM 593 C CA . ILE A 1 75 ? -8.651 -0.312 -4.607 1.00 95.69 75 ILE A CA 1
ATOM 594 C C . ILE A 1 75 ? -7.500 -0.920 -5.409 1.00 95.69 75 ILE A C 1
ATOM 596 O O . ILE A 1 75 ? -6.808 -0.196 -6.123 1.00 95.69 75 ILE A O 1
ATOM 600 N N . LEU A 1 76 ? -7.344 -2.244 -5.358 1.00 95.50 76 LEU A N 1
ATOM 601 C CA . LEU A 1 76 ? -6.336 -2.968 -6.124 1.00 95.50 76 LEU A CA 1
ATOM 602 C C . LEU A 1 76 ? -6.492 -2.714 -7.627 1.00 95.50 76 LEU A C 1
ATOM 604 O O . LEU A 1 76 ? -5.515 -2.405 -8.303 1.00 95.50 76 LEU A O 1
ATOM 608 N N . ASN A 1 77 ? -7.721 -2.729 -8.143 1.00 94.19 77 ASN A N 1
ATOM 609 C CA . ASN A 1 77 ? -7.980 -2.403 -9.543 1.00 94.19 77 ASN A CA 1
ATOM 610 C C . ASN A 1 77 ? -7.594 -0.959 -9.897 1.00 94.19 77 ASN A C 1
ATOM 612 O O . ASN A 1 77 ? -7.032 -0.728 -10.966 1.00 94.19 77 ASN A O 1
ATOM 616 N N . LYS A 1 78 ? -7.828 0.022 -9.013 1.00 94.88 78 LYS A N 1
ATOM 617 C CA . LYS A 1 78 ? -7.363 1.406 -9.234 1.00 94.88 78 LYS A CA 1
ATOM 618 C C . LYS A 1 78 ? -5.837 1.493 -9.293 1.00 94.88 78 LYS A C 1
ATOM 620 O O . LYS A 1 78 ? -5.313 2.154 -10.184 1.00 94.88 78 LYS A O 1
ATOM 625 N N . ILE A 1 79 ? -5.144 0.811 -8.382 1.00 93.81 79 ILE A N 1
ATOM 626 C CA . ILE A 1 79 ? -3.676 0.747 -8.346 1.00 93.81 79 ILE A CA 1
ATOM 627 C C . ILE A 1 79 ? -3.147 0.143 -9.653 1.00 93.81 79 ILE A C 1
ATOM 629 O O . ILE A 1 79 ? -2.304 0.741 -10.321 1.00 93.81 79 ILE A O 1
ATOM 633 N N . LYS A 1 80 ? -3.702 -1.004 -10.060 1.00 91.94 80 LYS A N 1
ATOM 634 C CA . LYS A 1 80 ? -3.347 -1.692 -11.306 1.00 91.94 80 LYS A CA 1
ATOM 635 C C . LYS A 1 80 ? -3.566 -0.819 -12.530 1.00 91.94 80 LYS A C 1
ATOM 637 O O . LYS A 1 80 ? -2.660 -0.707 -13.338 1.00 91.94 80 LYS A O 1
ATOM 642 N N . ASN A 1 81 ? -4.708 -0.144 -12.640 1.00 90.94 81 ASN A N 1
ATOM 643 C CA . ASN A 1 81 ? -5.006 0.717 -13.787 1.00 90.94 81 ASN A CA 1
ATOM 644 C C . ASN A 1 81 ? -3.999 1.865 -13.951 1.00 90.94 81 ASN A C 1
ATOM 646 O O . ASN A 1 81 ? -3.714 2.273 -15.075 1.00 90.94 81 ASN A O 1
ATOM 650 N N . ILE A 1 82 ? -3.457 2.390 -12.848 1.00 89.81 82 ILE A N 1
ATOM 651 C CA . ILE A 1 82 ? -2.411 3.415 -12.909 1.00 89.81 82 ILE A CA 1
ATOM 652 C C . ILE A 1 82 ? -1.105 2.788 -13.410 1.00 89.81 82 ILE A C 1
ATOM 654 O O . ILE A 1 82 ? -0.480 3.323 -14.326 1.00 89.81 82 ILE A O 1
ATOM 658 N N . PHE A 1 83 ? -0.725 1.626 -12.873 1.00 86.06 83 PHE A N 1
ATOM 659 C CA . PHE A 1 83 ? 0.499 0.941 -13.279 1.00 86.06 83 PHE A CA 1
ATOM 660 C C . PHE A 1 83 ? 0.434 0.289 -14.664 1.00 86.06 83 PHE A C 1
ATOM 662 O O . PHE A 1 83 ? 1.468 0.240 -15.310 1.00 86.06 83 PHE A O 1
ATOM 669 N N . ASP A 1 84 ? -0.716 -0.143 -15.185 1.00 75.75 84 ASP A N 1
ATOM 670 C CA . ASP A 1 84 ? -0.851 -0.795 -16.507 1.00 75.75 84 ASP A CA 1
ATOM 671 C C . ASP A 1 84 ? -0.352 0.088 -17.660 1.00 75.75 84 ASP A C 1
ATOM 673 O O . ASP A 1 84 ? 0.098 -0.400 -18.693 1.00 75.75 84 ASP A O 1
ATOM 677 N N . THR A 1 85 ? -0.327 1.406 -17.459 1.00 59.00 85 THR A N 1
ATOM 678 C CA . THR A 1 85 ? 0.298 2.359 -18.392 1.00 59.00 85 THR A CA 1
ATOM 679 C C . THR A 1 85 ? 1.836 2.328 -18.383 1.00 59.00 85 THR A C 1
ATOM 681 O O . THR A 1 85 ? 2.475 2.922 -19.247 1.00 59.00 85 THR A O 1
ATOM 684 N N . SER A 1 86 ? 2.428 1.639 -17.406 1.00 56.06 86 SER A N 1
ATOM 685 C CA . SER A 1 86 ? 3.842 1.673 -17.013 1.00 56.06 86 SER A CA 1
ATOM 686 C C . SER A 1 86 ? 4.472 0.279 -16.789 1.00 56.06 86 SER A C 1
ATOM 688 O O . SER A 1 86 ? 5.700 0.185 -16.719 1.00 56.06 86 SER A O 1
ATOM 690 N N . ILE A 1 87 ? 3.684 -0.809 -16.694 1.00 54.59 87 ILE A N 1
ATOM 691 C CA . ILE A 1 87 ? 4.145 -2.192 -16.426 1.00 54.59 87 ILE A CA 1
ATOM 692 C C . ILE A 1 87 ? 4.821 -2.782 -17.675 1.00 54.59 87 ILE A C 1
ATOM 694 O O . ILE A 1 87 ? 4.305 -3.632 -18.389 1.00 54.59 87 ILE A O 1
ATOM 698 N N . SER A 1 88 ? 6.033 -2.314 -17.947 1.00 56.72 88 SER A N 1
ATOM 699 C CA . SER A 1 88 ? 7.036 -3.049 -18.730 1.00 56.72 88 SER A CA 1
ATOM 700 C C . SER A 1 88 ? 8.232 -3.457 -17.860 1.00 56.72 88 SER A C 1
ATOM 702 O O . SER A 1 88 ? 9.250 -3.908 -18.377 1.00 56.72 88 SER A O 1
ATOM 704 N N . GLN A 1 89 ? 8.122 -3.277 -16.537 1.00 66.50 89 GLN A N 1
ATOM 705 C CA . GLN A 1 89 ? 9.225 -3.366 -15.580 1.00 66.50 89 GLN A CA 1
ATOM 706 C C . GLN A 1 89 ? 8.951 -4.444 -14.523 1.00 66.50 89 GLN A C 1
ATOM 708 O O . GLN A 1 89 ? 7.916 -4.417 -13.854 1.00 66.50 89 GLN A O 1
ATOM 713 N N . ASN A 1 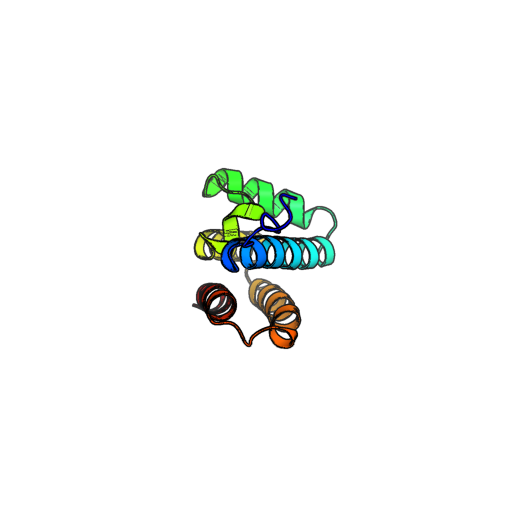90 ? 9.898 -5.373 -14.359 1.00 76.06 90 ASN A N 1
ATOM 714 C CA . ASN A 1 90 ? 9.749 -6.572 -13.523 1.00 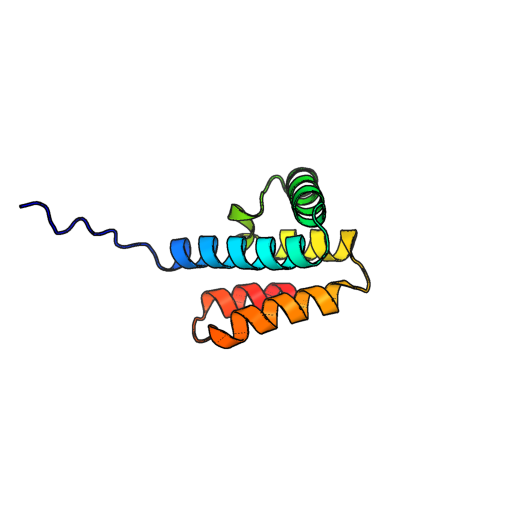76.06 90 ASN A CA 1
ATOM 715 C C . ASN A 1 90 ? 9.419 -6.245 -12.052 1.00 76.06 90 ASN A C 1
ATOM 717 O O . ASN A 1 90 ? 8.506 -6.840 -11.493 1.00 76.06 90 ASN A O 1
ATOM 721 N N . SER A 1 91 ? 10.069 -5.243 -11.448 1.00 84.06 91 SER A N 1
ATOM 722 C CA . SER A 1 91 ? 9.912 -4.952 -10.012 1.00 84.06 91 SER A CA 1
ATOM 723 C C . SER A 1 91 ? 8.523 -4.418 -9.625 1.00 84.06 91 SER A C 1
ATOM 725 O O . SER A 1 91 ? 8.003 -4.756 -8.565 1.00 84.06 91 SER A O 1
ATOM 727 N N . ILE A 1 92 ? 7.882 -3.610 -10.482 1.00 88.25 92 ILE A N 1
ATOM 728 C CA . ILE A 1 92 ? 6.500 -3.145 -10.240 1.00 88.25 92 ILE A CA 1
ATOM 729 C C . ILE A 1 92 ? 5.522 -4.308 -10.417 1.00 88.25 92 ILE A C 1
ATOM 731 O O . ILE A 1 92 ? 4.580 -4.448 -9.638 1.00 88.25 92 ILE A O 1
ATOM 735 N N . SER A 1 93 ? 5.757 -5.161 -11.418 1.00 88.06 93 SER A N 1
ATOM 736 C CA . SER A 1 93 ? 4.946 -6.361 -11.631 1.00 88.06 93 SER A CA 1
ATOM 737 C C . SER A 1 93 ? 5.002 -7.297 -10.421 1.00 88.06 93 SER A C 1
ATOM 739 O O . SER A 1 93 ? 3.969 -7.829 -10.015 1.00 88.06 93 SER A O 1
ATOM 741 N N . ASP A 1 94 ? 6.177 -7.470 -9.814 1.00 90.06 94 ASP A N 1
ATOM 742 C CA . ASP A 1 94 ? 6.349 -8.282 -8.606 1.00 90.06 94 ASP A CA 1
ATOM 743 C C . ASP A 1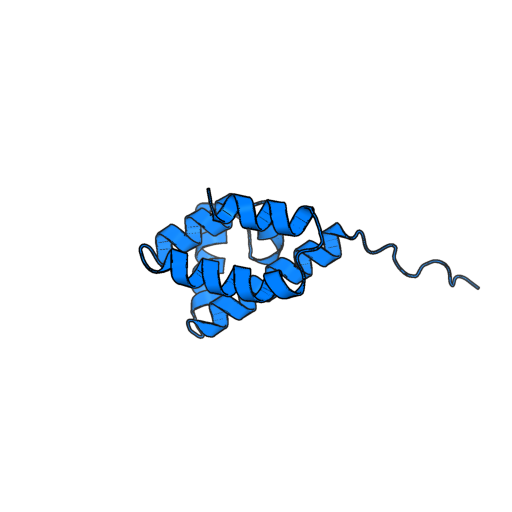 94 ? 5.599 -7.677 -7.413 1.00 90.06 94 ASP A C 1
ATOM 745 O O . ASP A 1 94 ? 4.852 -8.384 -6.734 1.00 90.06 94 ASP A O 1
ATOM 749 N N . PHE A 1 95 ? 5.713 -6.359 -7.210 1.00 92.31 95 PHE A N 1
ATOM 750 C CA . PHE A 1 95 ? 4.960 -5.635 -6.184 1.00 92.31 95 PHE A CA 1
ATOM 751 C C . PHE A 1 95 ? 3.444 -5.846 -6.336 1.00 92.31 95 PHE A C 1
ATOM 753 O O . PHE A 1 95 ? 2.773 -6.251 -5.386 1.00 92.31 95 PHE A O 1
ATOM 760 N N . VAL A 1 96 ? 2.902 -5.632 -7.540 1.00 92.81 96 VAL A N 1
ATOM 761 C CA . VAL A 1 96 ? 1.469 -5.820 -7.823 1.00 92.81 96 VAL A CA 1
ATOM 762 C C . VAL A 1 96 ? 1.055 -7.279 -7.617 1.00 92.81 96 VAL A C 1
ATOM 764 O O . VAL A 1 96 ? 0.008 -7.536 -7.028 1.00 92.81 96 VAL A O 1
ATOM 767 N N . SER A 1 97 ? 1.896 -8.234 -8.017 1.00 92.50 97 SER A N 1
ATOM 768 C CA . SER A 1 97 ? 1.620 -9.664 -7.842 1.00 92.50 97 SER A CA 1
ATOM 769 C C . SER A 1 97 ? 1.492 -10.061 -6.369 1.00 92.50 97 SER A C 1
ATOM 771 O O . SER A 1 97 ? 0.708 -10.951 -6.045 1.00 92.50 97 SER A O 1
ATOM 773 N N . VAL A 1 98 ? 2.236 -9.426 -5.456 1.00 95.50 98 VAL A N 1
ATOM 774 C CA . VAL A 1 98 ? 2.075 -9.673 -4.013 1.00 95.50 98 VAL A CA 1
ATOM 775 C C . VAL A 1 98 ? 0.721 -9.169 -3.512 1.00 95.50 98 VAL A C 1
ATOM 777 O O . VAL A 1 98 ? 0.086 -9.839 -2.699 1.00 95.50 98 VAL A O 1
ATOM 780 N N . LEU A 1 99 ? 0.237 -8.035 -4.023 1.00 94.50 99 LEU A N 1
ATOM 781 C CA . LEU A 1 99 ? -1.085 -7.518 -3.662 1.00 94.50 99 LEU A CA 1
ATOM 782 C C . LEU A 1 99 ? -2.218 -8.465 -4.109 1.00 94.50 99 LEU A C 1
ATOM 784 O O . LEU A 1 99 ? -3.230 -8.587 -3.424 1.00 94.50 99 LEU A O 1
ATOM 788 N N . GLU A 1 100 ? -2.035 -9.195 -5.209 1.00 91.94 100 GLU A N 1
ATOM 789 C CA . GLU A 1 100 ? -3.038 -10.127 -5.747 1.00 91.94 100 GLU A CA 1
ATOM 790 C C . GLU A 1 100 ? -3.143 -11.472 -5.001 1.00 91.94 100 GLU A C 1
ATOM 792 O O . GLU A 1 100 ? -4.204 -12.094 -5.043 1.00 91.94 100 GLU A O 1
ATOM 797 N N . ARG A 1 101 ? -2.069 -11.938 -4.346 1.00 84.75 101 ARG A N 1
ATOM 798 C CA . ARG A 1 101 ? -1.964 -13.288 -3.741 1.00 84.75 101 ARG A CA 1
ATOM 799 C C . ARG A 1 101 ? -2.516 -13.362 -2.332 1.00 84.75 101 ARG A C 1
ATOM 801 O O . ARG A 1 101 ? -3.668 -13.775 -2.109 1.00 84.75 101 ARG A O 1
#

Secondary structure (DSSP, 8-state):
-----S----HHHHHHHHHHHHHHHHHHTT-TTHHHHHHHHHHHHHS--GGGTTT-HHHHHHHHHHHHGGGHHHHHHHHHHHHTTT--SHHHHHHHHHHH-

Foldseek 3Di:
DPPPPPDPCPVLLVVLVVQLVLLLVLQVVVDVCSQVQLQVQLCVPPVDGSSCCLVPLVSSLVSLCV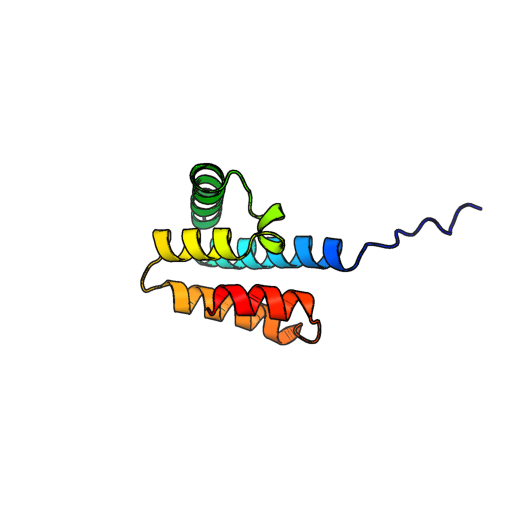VPPVCLVVSLVSSCVVCVVPPPDDSVVVSSVSSVD

Organism: NCBI:txid1580092

Sequence (101 aa):
MDEYKIKNLNADETYRELVATVIEHVLLGISVDSLEIVNKKLKEDHSITTSEIFDHPESLKSVLISLYGNSYDSILNKIKNIFDTSISQNSISDFVSVLER

pLDDT: mean 87.22, std 15.69, range [42.47, 98.12]

Radius of gyration: 14.74 Å; chains: 1; bounding box: 49×33×33 Å